Protein AF-A0A2X3KDS3-F1 (afdb_monomer_lite)

InterPro domains:
  IPR003810 Putative manganese efflux pump [PF02659] (31-62)
  IPR003810 Putative manganese efflux pump [PTHR35529] (1-64)

Structure (mmCIF, N/CA/C/O backbone):
data_AF-A0A2X3KDS3-F1
#
_entry.id   AF-A0A2X3KDS3-F1
#
loop_
_atom_site.group_PDB
_atom_site.id
_atom_site.type_symbol
_atom_site.label_atom_id
_atom_site.label_alt_id
_atom_site.label_comp_id
_atom_site.label_asym_id
_atom_site.label_entity_id
_atom_site.label_seq_id
_atom_site.pdbx_PDB_ins_code
_atom_site.Cartn_x
_atom_site.Cartn_y
_atom_site.Cartn_z
_atom_site.occupancy
_atom_site.B_iso_or_equiv
_atom_site.auth_seq_id
_atom_site.auth_comp_id
_atom_site.auth_asym_id
_atom_site.auth_atom_id
_atom_site.pdbx_PDB_model_num
ATOM 1 N N . MET A 1 1 ? 18.736 -2.746 -9.897 1.00 55.72 1 MET A N 1
ATOM 2 C CA . MET A 1 1 ? 17.645 -2.378 -8.968 1.00 55.72 1 MET A CA 1
ATOM 3 C C . MET A 1 1 ? 18.206 -1.427 -7.930 1.00 55.72 1 MET A C 1
ATOM 5 O O . MET A 1 1 ? 19.199 -1.768 -7.302 1.00 55.72 1 MET A O 1
ATOM 9 N N . ASN A 1 2 ? 17.644 -0.224 -7.805 1.00 86.12 2 ASN A N 1
ATOM 10 C CA . ASN A 1 2 ? 18.115 0.764 -6.839 1.00 86.12 2 ASN A CA 1
ATOM 11 C C . ASN A 1 2 ? 17.355 0.566 -5.520 1.00 86.12 2 ASN A C 1
ATOM 13 O O . ASN A 1 2 ? 16.184 0.921 -5.424 1.00 86.12 2 ASN A O 1
ATOM 17 N N . ILE A 1 3 ? 18.020 -0.032 -4.530 1.00 90.25 3 ILE A N 1
ATOM 18 C CA . ILE A 1 3 ? 17.444 -0.326 -3.207 1.00 90.25 3 ILE A CA 1
ATOM 19 C C . ILE A 1 3 ? 16.902 0.942 -2.546 1.00 90.25 3 ILE A C 1
ATOM 21 O O . ILE A 1 3 ? 15.834 0.902 -1.946 1.00 90.25 3 ILE A O 1
ATOM 25 N N . THR A 1 4 ? 17.577 2.077 -2.727 1.00 91.25 4 THR A N 1
ATOM 26 C CA . THR A 1 4 ? 17.131 3.371 -2.208 1.00 91.25 4 THR A CA 1
ATOM 27 C C . THR A 1 4 ? 15.768 3.756 -2.777 1.00 91.25 4 THR A C 1
ATOM 29 O O . THR A 1 4 ? 14.894 4.172 -2.025 1.00 91.25 4 THR A O 1
ATOM 32 N N . ALA A 1 5 ? 15.548 3.554 -4.081 1.00 89.31 5 ALA A N 1
ATOM 33 C CA . ALA A 1 5 ? 14.258 3.826 -4.714 1.00 89.31 5 ALA A CA 1
ATOM 34 C C . ALA A 1 5 ? 13.158 2.887 -4.196 1.00 89.31 5 ALA A C 1
ATOM 36 O O . ALA A 1 5 ? 12.065 3.348 -3.888 1.00 89.31 5 ALA A O 1
ATOM 37 N N . THR A 1 6 ? 13.448 1.592 -4.035 1.00 88.25 6 THR A N 1
ATOM 38 C CA . THR A 1 6 ? 12.485 0.630 -3.475 1.00 88.25 6 THR A CA 1
ATOM 39 C C . THR A 1 6 ? 12.103 0.985 -2.039 1.00 88.25 6 THR A C 1
ATOM 41 O O . THR A 1 6 ? 10.926 0.947 -1.696 1.00 88.25 6 THR A O 1
ATOM 44 N N . VAL A 1 7 ? 13.080 1.363 -1.208 1.00 92.44 7 VAL A N 1
ATOM 45 C CA . VAL A 1 7 ? 12.844 1.769 0.184 1.00 92.44 7 VAL A CA 1
ATOM 46 C C . VAL A 1 7 ? 12.034 3.062 0.242 1.00 92.44 7 VAL A C 1
ATOM 48 O O . VAL A 1 7 ? 11.060 3.121 0.983 1.00 92.44 7 VAL A O 1
ATOM 51 N N . LEU A 1 8 ? 12.383 4.072 -0.561 1.00 91.56 8 LEU A N 1
ATOM 52 C CA . LEU A 1 8 ? 11.643 5.336 -0.633 1.00 91.56 8 LEU A CA 1
ATOM 53 C C . LEU A 1 8 ? 10.194 5.128 -1.094 1.00 91.56 8 LEU A C 1
ATOM 55 O O . LEU A 1 8 ? 9.286 5.701 -0.499 1.00 91.56 8 LEU A O 1
ATOM 59 N N . LEU A 1 9 ? 9.970 4.287 -2.110 1.00 88.69 9 LEU A N 1
ATOM 60 C CA . LEU A 1 9 ? 8.628 3.964 -2.601 1.00 88.69 9 LEU A CA 1
ATOM 61 C C . LEU A 1 9 ? 7.812 3.203 -1.554 1.00 88.69 9 LEU A C 1
ATOM 63 O O . LEU A 1 9 ? 6.695 3.607 -1.249 1.00 88.69 9 LEU A O 1
ATOM 67 N N . ALA A 1 10 ? 8.376 2.147 -0.962 1.00 87.44 10 ALA A N 1
ATOM 68 C CA . ALA A 1 10 ? 7.695 1.375 0.076 1.00 87.44 10 ALA A CA 1
ATOM 69 C C . ALA A 1 10 ? 7.360 2.238 1.302 1.00 87.44 10 ALA A C 1
ATOM 71 O O . ALA A 1 10 ? 6.283 2.117 1.880 1.00 87.44 10 ALA A O 1
ATOM 72 N N . PHE A 1 11 ? 8.265 3.142 1.681 1.00 90.06 11 PHE A N 1
ATOM 73 C CA . PHE A 1 11 ? 8.049 4.061 2.792 1.00 90.06 11 PHE A CA 1
ATOM 74 C C . PHE A 1 11 ? 6.961 5.098 2.484 1.00 90.06 11 PHE A C 1
ATOM 76 O O . PHE A 1 11 ? 6.101 5.341 3.328 1.00 90.06 11 PHE A O 1
ATOM 83 N N . GLY A 1 12 ? 6.958 5.659 1.269 1.00 89.12 12 GLY A N 1
ATOM 84 C CA . GLY A 1 12 ? 5.923 6.585 0.809 1.00 89.12 12 GLY A CA 1
ATOM 85 C C . GLY A 1 12 ? 4.531 5.958 0.834 1.00 89.12 12 GLY A C 1
ATOM 86 O O . GLY A 1 12 ? 3.623 6.522 1.436 1.00 89.12 12 GLY A O 1
ATOM 87 N N . MET A 1 13 ? 4.377 4.747 0.293 1.00 86.31 13 MET A N 1
ATOM 88 C CA . MET A 1 13 ? 3.059 4.104 0.273 1.00 86.31 13 MET A CA 1
ATOM 89 C C . MET A 1 13 ? 2.609 3.616 1.663 1.00 86.31 13 MET A C 1
ATOM 91 O O . MET A 1 13 ? 1.431 3.687 2.014 1.00 86.31 13 MET A O 1
ATOM 95 N N . SER A 1 14 ? 3.551 3.246 2.542 1.00 87.81 14 SER A N 1
ATOM 96 C CA . SER A 1 14 ? 3.237 2.986 3.955 1.00 87.81 14 SER A CA 1
ATOM 97 C C . SER A 1 14 ? 2.751 4.239 4.701 1.00 87.81 14 SER A C 1
ATOM 99 O O . SER A 1 14 ? 1.964 4.110 5.645 1.00 8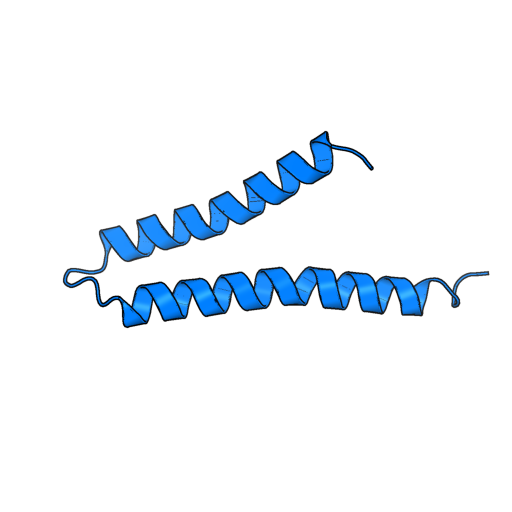7.81 14 SER A O 1
ATOM 101 N N . MET A 1 15 ? 3.214 5.437 4.323 1.00 88.94 15 MET A N 1
ATOM 102 C CA . MET A 1 15 ? 2.773 6.705 4.918 1.00 88.94 15 MET A CA 1
ATOM 103 C C . MET A 1 15 ? 1.302 7.000 4.613 1.00 88.94 15 MET A C 1
ATOM 105 O O . MET A 1 15 ? 0.587 7.462 5.505 1.00 88.94 15 MET A O 1
ATOM 109 N N . ASP A 1 16 ? 0.828 6.679 3.409 1.00 84.19 16 ASP 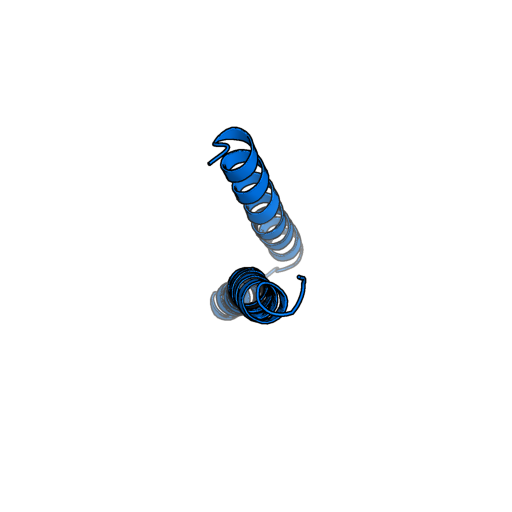A N 1
ATOM 110 C CA . ASP A 1 16 ? -0.573 6.868 3.017 1.00 84.19 16 ASP A CA 1
ATOM 111 C C . ASP A 1 16 ? -1.518 6.001 3.868 1.00 84.19 16 ASP A C 1
ATOM 113 O O . ASP A 1 16 ? -2.512 6.490 4.420 1.00 84.19 16 ASP A O 1
ATOM 117 N N . ALA A 1 17 ? -1.163 4.728 4.079 1.00 83.00 17 ALA A N 1
ATOM 118 C CA . ALA A 1 17 ? -1.902 3.823 4.961 1.00 83.00 17 ALA A CA 1
ATOM 119 C C . ALA A 1 17 ? -1.875 4.283 6.433 1.00 83.00 17 ALA A C 1
ATOM 121 O O . ALA A 1 17 ? -2.889 4.204 7.140 1.00 83.00 17 ALA A O 1
ATOM 122 N N . PHE A 1 18 ? -0.739 4.815 6.899 1.00 83.69 18 PHE A N 1
ATOM 123 C CA . PHE A 1 18 ? -0.604 5.377 8.243 1.00 83.69 18 PHE A CA 1
ATOM 124 C C . PHE A 1 18 ? -1.496 6.612 8.435 1.00 83.69 18 PHE A C 1
ATOM 126 O O . PHE A 1 18 ? -2.267 6.663 9.397 1.00 83.69 18 PHE A O 1
ATOM 133 N N . ALA A 1 19 ? -1.479 7.562 7.498 1.00 85.44 19 ALA A N 1
ATOM 134 C CA . ALA A 1 19 ? -2.321 8.755 7.536 1.00 85.44 19 ALA A CA 1
ATOM 135 C C . ALA A 1 19 ? -3.818 8.403 7.546 1.00 85.44 19 ALA A C 1
ATOM 137 O O . ALA A 1 19 ? -4.580 8.955 8.345 1.00 85.44 19 ALA A O 1
ATOM 138 N N . ALA A 1 20 ? -4.238 7.427 6.733 1.00 80.94 20 ALA A N 1
ATOM 139 C CA . ALA A 1 20 ? -5.611 6.930 6.731 1.00 80.94 20 ALA A CA 1
ATOM 140 C C . ALA A 1 20 ? -6.009 6.311 8.084 1.00 80.94 20 ALA A C 1
ATOM 142 O O . ALA A 1 20 ? -7.116 6.554 8.570 1.00 80.94 20 ALA A O 1
ATOM 143 N N . SER A 1 21 ? -5.109 5.551 8.720 1.00 79.31 21 SER A N 1
ATOM 144 C CA . SER A 1 21 ? -5.354 4.926 10.028 1.00 79.31 21 SER A CA 1
ATOM 145 C C . SER A 1 21 ? -5.493 5.950 11.161 1.00 79.31 21 SER A C 1
ATOM 147 O O . SER A 1 21 ? -6.392 5.818 11.991 1.00 79.31 21 SER A O 1
ATOM 149 N N . ILE A 1 2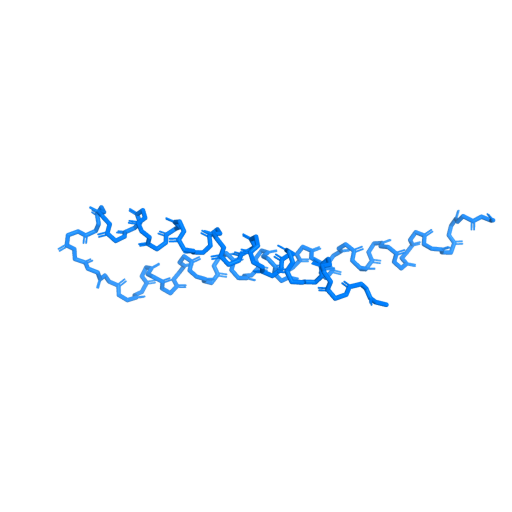2 ? -4.679 7.013 11.151 1.00 81.31 22 ILE A N 1
ATOM 150 C CA . ILE A 1 22 ? -4.757 8.119 12.113 1.00 81.31 22 ILE A CA 1
ATOM 151 C C . ILE A 1 22 ? -6.030 8.940 11.880 1.00 81.31 22 ILE A C 1
ATOM 153 O O . ILE A 1 22 ? -6.774 9.200 12.825 1.00 81.31 22 ILE A O 1
ATOM 157 N N . GLY A 1 23 ? -6.336 9.288 10.626 1.00 77.06 23 GLY A N 1
ATOM 158 C CA . GLY A 1 23 ? -7.533 10.052 10.268 1.00 77.06 23 GLY A CA 1
ATOM 159 C C . GLY A 1 23 ? -8.836 9.331 10.627 1.00 77.06 23 GLY A C 1
ATOM 160 O O . GLY A 1 23 ? -9.733 9.935 11.219 1.00 77.06 23 GLY A O 1
ATOM 161 N N . LYS A 1 24 ? -8.933 8.020 10.348 1.00 69.94 24 LYS A N 1
ATOM 162 C CA . LYS A 1 24 ? -10.066 7.186 10.792 1.00 69.94 24 LYS A CA 1
ATOM 163 C C . LYS A 1 24 ? -10.055 6.948 12.299 1.00 69.94 24 LYS A C 1
ATOM 165 O O . LYS A 1 24 ? -11.122 6.953 12.901 1.00 69.94 24 LYS A O 1
ATOM 170 N N . GLY A 1 25 ? -8.891 6.748 12.913 1.00 68.88 25 GLY A N 1
ATOM 171 C CA . GLY A 1 25 ? -8.757 6.515 14.353 1.00 68.88 25 GLY A CA 1
ATOM 172 C C . GLY A 1 25 ? -9.208 7.708 15.199 1.00 68.88 25 GLY A C 1
ATOM 173 O O . GLY A 1 25 ? -9.863 7.515 16.217 1.00 68.88 25 GLY A O 1
ATOM 174 N N . ALA A 1 26 ? -8.935 8.935 14.747 1.00 70.38 26 ALA A N 1
ATOM 175 C CA . ALA A 1 26 ? -9.319 10.162 15.446 1.00 70.38 26 ALA A CA 1
ATOM 176 C C . ALA A 1 26 ? -10.816 10.508 15.322 1.00 70.38 26 ALA A C 1
ATOM 178 O O . ALA A 1 26 ? -11.365 11.198 16.177 1.00 70.38 26 ALA A O 1
ATOM 179 N N . THR A 1 27 ? -11.490 10.040 14.266 1.00 64.38 27 THR A N 1
ATOM 180 C CA . THR A 1 27 ? -12.893 10.389 13.972 1.00 64.38 27 THR A CA 1
ATOM 181 C C . THR A 1 27 ? -13.901 9.297 14.346 1.00 64.38 27 THR A C 1
ATOM 183 O O . THR A 1 27 ? -15.084 9.595 14.517 1.00 64.38 27 THR A O 1
ATOM 186 N N . LEU A 1 28 ? -13.484 8.033 14.507 1.00 59.81 28 LEU A N 1
ATOM 187 C CA . LEU A 1 28 ? -14.409 6.917 14.726 1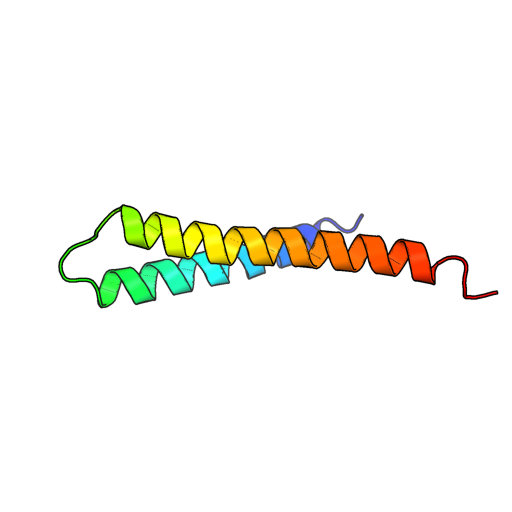.00 59.81 28 LEU A CA 1
ATOM 188 C C . LEU A 1 28 ? -14.603 6.587 16.216 1.00 59.81 28 LEU A C 1
ATOM 190 O O . LEU A 1 28 ? -13.869 5.803 16.806 1.00 59.81 28 LEU A O 1
ATOM 194 N N . HIS A 1 29 ? -15.685 7.106 16.803 1.00 58.41 29 HIS A N 1
ATOM 195 C CA . HIS A 1 29 ? -16.094 6.845 18.196 1.00 58.41 29 HIS A CA 1
ATOM 196 C C . HIS A 1 29 ? -16.447 5.363 18.489 1.00 58.41 29 HIS A C 1
ATOM 198 O O . HIS A 1 29 ? -16.608 4.976 19.646 1.00 58.41 29 HIS A O 1
ATOM 204 N N . LYS A 1 30 ? -16.587 4.521 17.448 1.00 59.53 30 LYS A N 1
ATOM 205 C CA . LYS A 1 30 ? -16.737 3.055 17.530 1.00 59.53 30 LYS A CA 1
ATOM 206 C C . LYS A 1 30 ? -15.952 2.390 16.387 1.00 59.53 30 LYS A C 1
ATOM 208 O O . LYS A 1 30 ? -16.453 2.380 15.260 1.00 59.53 30 LYS A O 1
ATOM 213 N N . PRO A 1 31 ? -14.750 1.836 16.631 1.00 62.53 31 PRO A N 1
ATOM 214 C CA . PRO A 1 31 ? -13.954 1.171 15.606 1.00 62.53 31 PRO A CA 1
ATOM 215 C C . PRO A 1 31 ? -14.657 -0.105 15.134 1.00 62.53 31 PRO A C 1
ATOM 217 O O . PRO A 1 31 ? -14.539 -1.164 15.744 1.00 62.53 31 PRO A O 1
ATOM 220 N N . LYS A 1 32 ? -15.421 -0.027 14.040 1.00 71.31 32 LYS A N 1
ATOM 221 C CA . LYS A 1 32 ? -15.914 -1.230 13.367 1.00 71.31 32 LYS A CA 1
ATOM 222 C C . LYS A 1 32 ? -14.774 -1.794 12.531 1.00 71.31 32 LYS A C 1
ATOM 224 O O . LYS A 1 32 ? -14.341 -1.166 11.567 1.00 71.31 32 LYS A O 1
ATOM 229 N N . PHE A 1 33 ? -14.325 -2.998 12.875 1.00 72.50 33 PHE A N 1
ATOM 230 C CA . PHE A 1 33 ? -13.284 -3.723 12.139 1.00 72.50 33 PHE A CA 1
ATOM 231 C C . PHE A 1 33 ? -13.597 -3.821 10.635 1.00 72.50 33 PHE A C 1
ATOM 233 O O . PHE A 1 33 ? -12.708 -3.718 9.797 1.00 72.50 33 PHE A O 1
ATOM 240 N N . SER A 1 34 ? -14.887 -3.897 10.288 1.00 77.00 34 SER A N 1
ATOM 241 C CA . SER A 1 34 ? -15.369 -3.882 8.905 1.00 77.00 34 SER A CA 1
ATOM 242 C C . SER A 1 34 ? -14.974 -2.628 8.118 1.00 77.00 34 SER A C 1
ATOM 244 O O . SER A 1 34 ? -14.772 -2.722 6.913 1.00 77.00 34 SER A O 1
ATOM 246 N N . GLU A 1 35 ? -14.876 -1.457 8.750 1.00 77.06 35 GLU A N 1
ATOM 247 C CA . GLU A 1 35 ? -14.498 -0.227 8.049 1.00 77.06 35 GLU A CA 1
ATOM 248 C C . GLU A 1 35 ? -12.992 -0.062 7.938 1.00 77.06 35 GLU A C 1
ATOM 250 O O . GLU A 1 35 ? -12.528 0.398 6.902 1.00 77.06 35 GLU A O 1
ATOM 255 N N . ALA A 1 36 ? -12.230 -0.487 8.948 1.00 78.19 36 ALA A N 1
ATOM 256 C CA . ALA A 1 36 ? -10.777 -0.579 8.825 1.00 78.19 36 ALA A CA 1
ATOM 257 C C . ALA A 1 36 ? -10.394 -1.537 7.687 1.00 78.19 36 ALA A C 1
ATOM 259 O O . ALA A 1 36 ? -9.584 -1.186 6.831 1.00 78.19 36 ALA A O 1
ATOM 260 N N . LEU A 1 37 ? -11.059 -2.698 7.622 1.00 81.25 37 LEU A N 1
ATOM 261 C CA . LEU A 1 37 ? -10.873 -3.663 6.547 1.00 81.25 37 LEU A CA 1
ATOM 262 C C . LEU A 1 37 ? -11.255 -3.061 5.194 1.00 81.25 37 LEU A C 1
ATOM 264 O O . LEU A 1 37 ? -10.470 -3.159 4.264 1.00 81.25 37 LEU A O 1
ATOM 268 N N . ARG A 1 38 ? -12.408 -2.386 5.081 1.00 82.81 38 ARG A N 1
ATOM 269 C CA . ARG A 1 38 ? -12.850 -1.761 3.824 1.00 82.81 38 ARG A CA 1
ATOM 270 C C . ARG A 1 38 ? -11.881 -0.682 3.337 1.00 82.81 38 ARG A C 1
ATOM 272 O O . ARG A 1 38 ? -11.573 -0.658 2.151 1.00 82.81 38 ARG A O 1
ATOM 279 N N . THR A 1 39 ? -11.382 0.178 4.225 1.00 81.88 39 THR A N 1
ATOM 280 C CA . THR A 1 39 ? -10.394 1.207 3.864 1.00 81.88 39 THR A CA 1
ATOM 281 C C . THR A 1 39 ? -9.068 0.581 3.437 1.00 81.88 39 THR A C 1
ATOM 283 O O . THR A 1 39 ? -8.541 0.958 2.394 1.00 81.88 39 THR A O 1
ATOM 286 N N . GLY A 1 40 ? -8.565 -0.408 4.184 1.00 82.94 40 GLY A N 1
ATOM 287 C CA . GLY A 1 40 ? -7.340 -1.128 3.829 1.00 82.94 40 GLY A CA 1
ATOM 288 C C . GLY A 1 40 ? -7.454 -1.889 2.506 1.00 82.94 40 GLY A C 1
ATOM 289 O O . GLY A 1 40 ? -6.522 -1.869 1.711 1.00 82.94 40 GLY A O 1
ATOM 290 N N . LEU A 1 41 ? -8.614 -2.494 2.224 1.00 86.81 41 LEU A N 1
ATOM 291 C CA . LEU A 1 41 ? -8.872 -3.203 0.966 1.00 86.81 41 LEU A CA 1
ATOM 292 C C . LEU A 1 41 ? -8.885 -2.249 -0.229 1.00 86.81 41 LEU A C 1
ATOM 294 O O . LEU A 1 41 ? -8.336 -2.584 -1.269 1.00 86.81 41 LEU A O 1
ATOM 298 N N . ILE A 1 42 ? -9.483 -1.061 -0.086 1.00 87.25 42 ILE A N 1
ATOM 299 C CA . ILE A 1 42 ? -9.519 -0.059 -1.160 1.00 87.25 42 ILE A CA 1
ATOM 300 C C . ILE A 1 42 ? -8.114 0.485 -1.432 1.00 87.25 42 ILE A C 1
ATOM 302 O O . ILE A 1 42 ? -7.683 0.470 -2.582 1.00 87.25 42 ILE A O 1
ATOM 306 N N . PHE A 1 43 ? -7.393 0.922 -0.393 1.00 85.31 43 PHE A N 1
ATOM 307 C CA . PHE A 1 43 ? -6.029 1.435 -0.547 1.00 85.31 43 PHE A CA 1
ATOM 308 C C . PHE A 1 43 ? -5.097 0.367 -1.124 1.00 85.31 43 PHE A C 1
ATOM 310 O O . PHE A 1 43 ? -4.513 0.585 -2.179 1.00 85.31 43 PHE A O 1
ATOM 317 N N . GLY A 1 44 ? -5.056 -0.827 -0.527 1.00 85.25 44 GLY A N 1
ATOM 318 C CA . GLY A 1 44 ? -4.195 -1.912 -0.996 1.00 85.25 44 GLY A CA 1
ATOM 319 C C . GLY A 1 44 ? -4.538 -2.407 -2.405 1.00 85.25 44 GLY A C 1
ATOM 320 O O . GLY A 1 44 ? -3.634 -2.712 -3.183 1.00 85.25 44 GLY A O 1
ATOM 321 N N . ALA A 1 45 ? -5.824 -2.455 -2.777 1.00 90.50 45 ALA A N 1
ATOM 322 C CA . ALA A 1 45 ? -6.223 -2.841 -4.130 1.00 90.50 45 ALA A CA 1
ATOM 323 C C . ALA A 1 45 ? -5.738 -1.826 -5.169 1.00 90.50 45 ALA A C 1
ATOM 325 O O . ALA A 1 45 ? -5.152 -2.226 -6.172 1.00 90.50 45 ALA A O 1
ATOM 326 N N . VAL A 1 46 ? -5.938 -0.527 -4.929 1.00 88.62 46 VAL A N 1
ATOM 327 C CA . VAL A 1 46 ? -5.487 0.538 -5.842 1.00 88.62 46 VAL A CA 1
ATOM 328 C C . VAL A 1 46 ? -3.961 0.564 -5.935 1.00 88.62 46 VAL A C 1
ATOM 330 O O . VAL A 1 46 ? -3.408 0.643 -7.032 1.00 88.62 46 VAL A O 1
ATOM 333 N N . GLU A 1 47 ? -3.283 0.431 -4.802 1.00 86.62 47 GLU A N 1
ATOM 334 C CA . GLU A 1 47 ? -1.826 0.440 -4.687 1.00 86.62 47 GLU A CA 1
ATOM 335 C C . GLU A 1 47 ? -1.165 -0.767 -5.366 1.00 86.62 47 GLU A C 1
ATOM 337 O O . GLU A 1 47 ? -0.069 -0.648 -5.899 1.00 86.62 47 GLU A O 1
ATOM 342 N N . THR A 1 48 ? -1.852 -1.911 -5.425 1.00 87.38 48 THR A N 1
ATOM 343 C CA . THR A 1 48 ? -1.381 -3.103 -6.148 1.00 87.38 48 THR A CA 1
ATOM 344 C C . THR A 1 48 ? -1.739 -3.041 -7.636 1.00 87.38 48 THR A C 1
ATOM 346 O O . THR A 1 48 ? -0.923 -3.384 -8.492 1.00 87.38 48 THR A O 1
ATOM 349 N N . LEU A 1 49 ? -2.945 -2.566 -7.974 1.00 92.06 49 LEU A N 1
ATOM 350 C CA . LEU A 1 49 ? -3.417 -2.441 -9.357 1.00 92.06 49 LEU A CA 1
ATOM 351 C C . LEU A 1 49 ? -2.601 -1.426 -10.158 1.00 92.06 49 LEU A C 1
ATOM 353 O O . LEU A 1 49 ? -2.297 -1.675 -11.320 1.00 92.06 49 LEU A O 1
ATOM 357 N N . THR A 1 50 ? -2.224 -0.303 -9.552 1.00 89.31 50 THR A N 1
ATOM 358 C CA . THR A 1 50 ? -1.493 0.778 -10.230 1.00 89.31 50 THR A CA 1
ATOM 359 C C . THR A 1 50 ? -0.143 0.323 -10.814 1.00 89.31 50 THR A C 1
ATOM 361 O O . THR A 1 50 ? 0.051 0.489 -12.020 1.00 89.31 50 THR A O 1
ATOM 364 N N . PRO A 1 51 ? 0.784 -0.294 -10.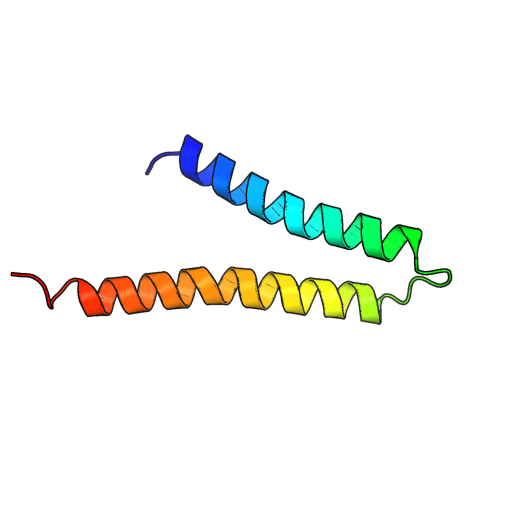052 1.00 86.88 51 PRO A N 1
ATOM 365 C CA . PRO A 1 51 ? 2.033 -0.821 -10.595 1.00 86.88 51 PRO A CA 1
ATOM 366 C C . PRO A 1 51 ? 1.815 -2.025 -11.518 1.00 86.88 51 PRO A C 1
ATOM 368 O O . PRO A 1 51 ? 2.576 -2.172 -12.468 1.00 86.88 51 PRO A O 1
ATOM 371 N N . LEU A 1 52 ? 0.775 -2.846 -11.316 1.00 90.44 52 LEU A N 1
ATOM 372 C CA . LEU A 1 52 ? 0.406 -3.922 -12.252 1.00 90.44 52 LEU A CA 1
ATOM 373 C C . LEU A 1 52 ? 0.022 -3.372 -13.631 1.00 90.44 52 LEU A C 1
ATOM 375 O O . LEU A 1 52 ? 0.531 -3.839 -14.649 1.00 90.44 52 LEU A O 1
ATOM 379 N N . ILE A 1 53 ? -0.850 -2.362 -13.662 1.00 91.00 53 ILE A N 1
ATOM 380 C CA . ILE A 1 53 ? -1.279 -1.692 -14.893 1.00 91.00 53 ILE A CA 1
ATOM 381 C C . ILE A 1 53 ? -0.104 -0.935 -15.508 1.00 91.00 53 ILE A C 1
ATOM 383 O O . ILE A 1 53 ? 0.137 -1.068 -16.703 1.00 91.00 53 ILE A O 1
ATOM 387 N N . GLY A 1 54 ? 0.661 -0.186 -14.710 1.00 86.94 54 GLY A N 1
ATOM 388 C CA . GLY A 1 54 ? 1.835 0.553 -15.177 1.00 86.94 54 GLY A CA 1
ATOM 389 C C . GLY A 1 54 ? 2.911 -0.359 -15.769 1.00 86.94 54 GLY A C 1
ATOM 390 O O . GLY A 1 54 ? 3.458 -0.060 -16.827 1.00 86.94 54 GLY A O 1
ATOM 391 N N . TRP A 1 55 ? 3.163 -1.512 -15.147 1.00 87.19 55 TRP A N 1
ATOM 392 C CA . TRP A 1 55 ? 4.056 -2.537 -15.683 1.00 87.19 55 TRP A CA 1
ATOM 393 C C . TRP A 1 55 ? 3.501 -3.154 -16.973 1.00 87.19 55 TRP A C 1
ATOM 395 O O . TRP A 1 55 ? 4.224 -3.246 -17.963 1.00 87.19 55 TRP A O 1
ATOM 405 N N . GLY A 1 56 ? 2.206 -3.489 -17.010 1.00 87.06 56 GLY A N 1
ATOM 406 C CA . GLY A 1 56 ? 1.526 -4.007 -18.201 1.00 87.06 56 GLY A CA 1
ATOM 407 C C . GLY A 1 56 ? 1.557 -3.045 -19.392 1.00 87.06 56 GLY A C 1
ATOM 408 O O . GLY A 1 56 ? 1.929 -3.432 -20.498 1.00 87.06 56 GLY A O 1
ATOM 409 N N . MET A 1 57 ? 1.230 -1.772 -19.168 1.00 86.56 57 MET A N 1
ATOM 410 C CA . MET A 1 57 ? 1.317 -0.722 -20.185 1.00 86.56 57 MET A CA 1
ATOM 411 C C . MET A 1 57 ? 2.764 -0.464 -20.609 1.00 86.56 57 MET A C 1
ATOM 413 O O . MET A 1 57 ? 3.019 -0.281 -21.796 1.00 86.56 57 MET A O 1
ATOM 417 N N . GLY A 1 58 ? 3.719 -0.507 -19.675 1.00 83.88 58 GLY A N 1
ATOM 418 C CA . GLY A 1 58 ? 5.145 -0.416 -19.981 1.00 83.88 58 GLY A CA 1
ATOM 419 C C . GLY A 1 58 ? 5.607 -1.534 -20.915 1.00 83.88 58 GLY A C 1
ATOM 420 O O . GLY A 1 58 ? 6.299 -1.266 -21.895 1.00 83.88 58 GLY A O 1
ATOM 421 N N . MET A 1 59 ? 5.163 -2.773 -20.685 1.00 84.12 59 MET A N 1
ATOM 422 C CA . MET A 1 59 ? 5.443 -3.899 -21.583 1.00 84.12 59 MET A CA 1
ATOM 423 C C . MET A 1 59 ? 4.812 -3.727 -22.965 1.00 84.12 59 MET A C 1
ATOM 425 O O . MET A 1 59 ? 5.440 -4.095 -23.949 1.00 84.12 59 MET A O 1
ATOM 429 N N . LEU A 1 60 ? 3.601 -3.167 -23.057 1.00 82.06 60 LEU A N 1
ATOM 430 C CA . LEU A 1 60 ? 2.944 -2.900 -24.341 1.00 82.06 60 LEU A CA 1
ATOM 431 C C . LEU A 1 60 ? 3.586 -1.742 -25.106 1.00 82.06 60 LEU A C 1
ATOM 433 O O . LEU A 1 60 ? 3.610 -1.793 -26.327 1.00 82.06 60 LEU A O 1
ATOM 437 N N . ALA A 1 61 ? 4.111 -0.729 -24.412 1.00 78.69 61 ALA A N 1
ATOM 438 C CA . ALA A 1 61 ? 4.806 0.410 -25.012 1.00 78.69 61 ALA A CA 1
ATOM 439 C C . ALA A 1 61 ? 6.250 0.079 -25.434 1.00 78.69 61 ALA A C 1
ATOM 441 O O . ALA A 1 61 ? 6.756 0.656 -26.393 1.00 78.69 61 ALA A O 1
ATOM 442 N N . SER A 1 62 ? 6.897 -0.874 -24.753 1.00 66.31 62 SER A N 1
ATOM 443 C CA . SER A 1 62 ? 8.272 -1.315 -25.038 1.00 66.31 62 SER A CA 1
ATOM 444 C C . SER A 1 62 ? 8.513 -1.760 -26.495 1.00 66.31 62 SER A C 1
ATOM 446 O O . SER A 1 62 ? 9.531 -1.367 -27.053 1.00 66.31 62 SER A O 1
ATOM 448 N N . PRO A 1 63 ? 7.625 -2.533 -27.155 1.00 64.06 63 PRO A N 1
ATOM 449 C CA . PRO A 1 63 ? 7.800 -2.909 -28.559 1.00 64.06 63 PRO A CA 1
ATOM 450 C C . PRO A 1 63 ? 7.400 -1.823 -29.576 1.00 64.06 63 PRO A C 1
ATOM 452 O O . PRO A 1 63 ? 7.609 -2.031 -30.767 1.00 64.06 63 PRO A O 1
ATOM 455 N N . 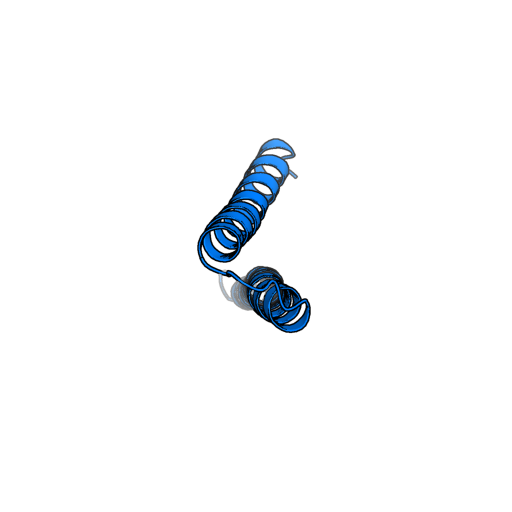VAL A 1 64 ? 6.808 -0.693 -29.160 1.00 60.62 64 VAL A N 1
ATOM 456 C CA . VAL A 1 64 ? 6.273 0.344 -30.080 1.00 60.62 64 VAL A CA 1
ATOM 457 C C . VAL A 1 64 ? 7.250 1.504 -30.304 1.00 60.62 64 VAL A C 1
ATOM 459 O O . VAL A 1 64 ? 6.942 2.435 -31.046 1.00 60.62 64 VAL A O 1
ATOM 462 N N . CYS A 1 65 ? 8.433 1.460 -29.691 1.00 48.41 65 CYS A N 1
ATOM 463 C CA . CYS A 1 65 ? 9.503 2.425 -29.922 1.00 48.41 65 CYS A CA 1
ATOM 464 C C . CYS A 1 65 ? 10.652 1.721 -30.676 1.00 48.41 65 CYS A C 1
ATOM 466 O O . CYS A 1 65 ? 11.183 0.753 -30.129 1.00 48.41 65 CYS A O 1
ATOM 468 N N . PRO A 1 66 ? 10.998 2.129 -31.916 1.00 54.31 66 PRO A N 1
ATOM 469 C CA . PRO A 1 66 ? 12.186 1.630 -32.613 1.00 54.31 66 PRO A CA 1
ATOM 470 C C . PRO A 1 66 ? 13.491 2.081 -31.944 1.00 54.31 66 PRO A C 1
ATOM 472 O O . PRO A 1 66 ? 13.464 3.087 -31.194 1.00 54.31 66 PRO A O 1
#

Foldseek 3Di:
DDVVVVVVVVVVLVVVLVVVCVVCVVPDPDDDVVVNVVVCCVSVVCVVVVVVVVVVVVVVVVVVDD

pLDDT: mean 80.22, std 10.91, range [48.41, 92.44]

Secondary structure (DSSP, 8-state):
--HHHHHHHHHHHHHHHHHHHHHHHHH-SS--HHHHHHHHHHHHHHHHHHHHHHHHHHHHHGGG--

Radius of gyration: 16.63 Å; chains: 1; bounding box: 35×14×51 Å

Sequence (66 aa):
MNITATVLLAFGMSMDAFAASIGKGATLHKPKFSEALRTGLIFGAVETLTPLIGWGMGMLASPVCP

Organism: Escherichia coli (NCBI:txid562)